Protein AF-A0A602Z8Q7-F1 (afdb_monomer_lite)

Foldseek 3Di:
DFDPPDLQCFEAPVRDGVCNVQPHPVGQKDFQDDDPFKTKIFRCDAPVPQNRGWIKIQGPVRSHMDTDDLQDRDVQKDWHWDAPDVRQFIWIFIDHPPGTRAIGTGGGDDPPDDDDDPRDPDPVVVCVVRVPD

Secondary structure (DSSP, 8-state):
-PPTTSGGG-B-TTS-BHHHHTTGGG--EEEEEE-SSEEEEEESS-TT--TT-EEEEEETTTTEEEEE--S---TTEEEEEEEETTTTEEEEEEEETTEEEEEEEEEE--TT----GGGS--HHHHHHHHH--

Sequence (133 aa):
GAPANTIWTFKDNGGKSLWQVCGGQNSSCTIIASTKYYVAVLNRKSATGCAFGDFYVAARDTASWRQYDTGTCSPDAYIRKGSISNGQYLSVDIGINGVLVKQFPIGYWSMQKEFSGKRRPSWSKVKEKNQQH

Radius of gyration: 15.07 Å; chains: 1; bounding box: 39×36×38 Å

Organism: NCBI:txid34042

pLDDT: mean 80.71, std 16.2, range [39.0, 95.31]

Structure (mmCIF, N/CA/C/O backbone):
data_AF-A0A602Z8Q7-F1
#
_entry.id   AF-A0A602Z8Q7-F1
#
loop_
_atom_site.group_PDB
_atom_site.id
_atom_site.type_symbol
_atom_site.label_atom_id
_atom_site.label_alt_id
_atom_site.label_comp_id
_atom_site.label_asym_id
_atom_site.label_entity_id
_atom_site.label_seq_id
_atom_site.pdbx_PDB_ins_code
_atom_site.Cartn_x
_atom_site.Cartn_y
_atom_site.Cartn_z
_atom_site.occupancy
_atom_site.B_iso_or_equiv
_atom_site.auth_seq_id
_atom_site.auth_comp_id
_atom_site.auth_asym_id
_atom_site.auth_atom_id
_atom_site.pdbx_PDB_model_num
ATOM 1 N N . GLY A 1 1 ? -1.143 13.151 18.714 1.00 64.19 1 GLY A N 1
ATOM 2 C CA . GLY A 1 1 ? -1.104 13.591 17.300 1.00 64.19 1 GLY A CA 1
ATOM 3 C C . GLY A 1 1 ? -0.273 12.624 16.475 1.00 64.19 1 GLY A C 1
ATOM 4 O O . GLY A 1 1 ? 0.387 11.782 17.071 1.00 64.19 1 GLY A O 1
ATOM 5 N N . ALA A 1 2 ? -0.321 12.712 15.141 1.00 75.75 2 ALA A N 1
ATOM 6 C CA . ALA A 1 2 ? 0.529 11.891 14.270 1.00 75.75 2 ALA A CA 1
ATOM 7 C C . ALA A 1 2 ? 2.023 12.202 14.509 1.00 75.75 2 ALA A C 1
ATOM 9 O O . ALA A 1 2 ? 2.342 13.371 14.748 1.00 75.75 2 ALA A O 1
ATOM 10 N N . PRO A 1 3 ? 2.936 11.217 14.425 1.00 78.94 3 PRO A N 1
ATOM 11 C CA . PRO A 1 3 ? 4.369 11.472 14.546 1.00 78.94 3 PRO A CA 1
ATOM 12 C C . PRO A 1 3 ? 4.845 12.462 13.474 1.00 78.94 3 PRO A C 1
ATOM 14 O O . PRO A 1 3 ? 4.668 12.215 12.278 1.00 78.94 3 PRO A O 1
ATOM 17 N N . ALA A 1 4 ? 5.431 13.585 13.893 1.00 79.31 4 ALA A N 1
ATOM 18 C CA . ALA A 1 4 ? 5.894 14.626 12.978 1.00 79.31 4 ALA A CA 1
ATOM 19 C C . ALA A 1 4 ? 6.947 14.086 11.994 1.00 79.31 4 ALA A C 1
ATOM 21 O O . ALA A 1 4 ? 7.718 13.190 12.329 1.00 79.31 4 ALA A O 1
ATOM 22 N N . ASN A 1 5 ? 6.981 14.643 10.779 1.00 78.56 5 ASN A N 1
ATOM 23 C CA . ASN A 1 5 ? 7.940 14.288 9.720 1.00 78.56 5 ASN A CA 1
ATOM 24 C C . ASN A 1 5 ? 7.923 12.809 9.287 1.00 78.56 5 ASN A C 1
ATOM 26 O O . ASN A 1 5 ? 8.906 12.294 8.755 1.00 78.56 5 ASN A O 1
ATOM 30 N N . THR A 1 6 ? 6.802 12.116 9.481 1.00 90.38 6 THR A N 1
ATOM 31 C CA . THR A 1 6 ? 6.609 10.740 9.010 1.00 90.38 6 THR A CA 1
ATOM 32 C C . THR A 1 6 ? 5.511 10.672 7.956 1.00 90.38 6 THR A C 1
ATOM 34 O O . THR A 1 6 ? 4.703 11.586 7.825 1.00 90.38 6 THR A O 1
ATOM 37 N N . ILE A 1 7 ? 5.422 9.547 7.239 1.00 92.88 7 ILE A N 1
ATOM 38 C CA . ILE A 1 7 ? 4.333 9.302 6.277 1.00 92.88 7 ILE A CA 1
ATOM 39 C C . ILE A 1 7 ? 2.933 9.400 6.902 1.00 92.88 7 ILE A C 1
ATOM 41 O O . ILE A 1 7 ? 1.951 9.593 6.195 1.00 92.88 7 ILE A O 1
ATOM 45 N N . TRP A 1 8 ? 2.826 9.291 8.228 1.00 94.06 8 TRP A N 1
ATOM 46 C CA . TRP A 1 8 ? 1.565 9.359 8.955 1.00 94.06 8 TRP A CA 1
ATOM 47 C C . TRP A 1 8 ? 0.925 10.750 8.905 1.00 94.06 8 TRP A C 1
ATOM 49 O O . TRP A 1 8 ? -0.287 10.869 9.084 1.00 94.06 8 TRP A O 1
ATOM 59 N N . THR A 1 9 ? 1.713 11.797 8.637 1.00 94.31 9 THR A N 1
ATOM 60 C CA . THR A 1 9 ? 1.208 13.165 8.459 1.00 94.31 9 THR A CA 1
ATOM 61 C C . THR A 1 9 ? 0.717 13.441 7.041 1.00 94.31 9 THR A C 1
ATOM 63 O O . THR A 1 9 ? 0.057 14.459 6.830 1.00 94.31 9 THR A O 1
ATOM 66 N N . PHE A 1 10 ? 1.013 12.558 6.080 1.00 95.19 10 PHE A N 1
ATOM 67 C CA . PHE A 1 10 ? 0.626 12.748 4.683 1.00 95.19 10 PHE A CA 1
ATOM 68 C C . PHE A 1 10 ? -0.891 12.753 4.572 1.00 95.19 10 PHE A C 1
ATOM 70 O O . PHE A 1 10 ? -1.558 12.032 5.319 1.00 95.19 10 PHE A O 1
ATOM 77 N N . LYS A 1 11 ? -1.429 13.527 3.628 1.00 95.31 11 LYS A N 1
ATOM 78 C CA . LYS A 1 11 ? -2.876 13.699 3.445 1.00 95.31 11 LYS A CA 1
ATOM 79 C C . LYS A 1 11 ? -3.359 13.170 2.099 1.00 95.31 11 LYS A C 1
ATOM 81 O O . LYS A 1 11 ? -2.607 13.172 1.125 1.00 95.31 11 LYS A O 1
ATOM 86 N N . ASP A 1 12 ? -4.601 12.709 2.047 1.00 93.19 12 ASP A N 1
ATOM 87 C CA . ASP A 1 12 ? -5.299 12.507 0.780 1.00 93.19 12 ASP A CA 1
ATOM 88 C C . ASP A 1 12 ? -5.873 13.834 0.260 1.00 93.19 12 ASP A C 1
ATOM 90 O O . ASP A 1 12 ? -5.750 14.889 0.892 1.00 93.19 12 ASP A O 1
ATOM 94 N N . ASN A 1 13 ? -6.536 13.780 -0.895 1.00 88.56 13 ASN A N 1
ATOM 95 C CA . ASN A 1 13 ? -7.213 14.942 -1.474 1.00 88.56 13 ASN A CA 1
ATOM 96 C C . ASN A 1 13 ? -8.347 15.480 -0.576 1.00 88.56 13 ASN A C 1
ATOM 98 O O . ASN A 1 13 ? -8.710 16.645 -0.697 1.00 88.56 13 ASN A O 1
ATOM 102 N N . GLY A 1 14 ? -8.901 14.650 0.316 1.00 89.06 14 GLY A N 1
ATOM 103 C CA . GLY A 1 14 ? -9.919 15.034 1.296 1.00 89.06 14 GLY A CA 1
ATOM 104 C C . GLY A 1 14 ? -9.350 15.631 2.588 1.00 89.06 14 GLY A C 1
ATOM 105 O O . GLY A 1 14 ? -10.111 15.955 3.499 1.00 89.06 14 GLY A O 1
ATOM 106 N N . GLY A 1 15 ? -8.025 15.768 2.700 1.00 92.25 15 GLY A N 1
ATOM 107 C CA . GLY A 1 15 ? -7.346 16.330 3.865 1.00 92.25 15 GLY A CA 1
ATOM 108 C C . GLY A 1 15 ? -7.189 15.372 5.051 1.00 92.25 15 GLY A C 1
ATOM 109 O O . GLY A 1 15 ? -6.629 15.784 6.075 1.00 92.25 15 GLY A O 1
ATOM 110 N N . LYS A 1 16 ? -7.625 14.111 4.933 1.00 92.94 16 LYS A N 1
ATOM 111 C CA . LYS A 1 16 ? -7.459 13.084 5.968 1.00 92.94 16 LYS A CA 1
ATOM 112 C C . LYS A 1 16 ? -6.022 12.590 5.975 1.00 92.94 16 LYS A C 1
ATOM 114 O O . LYS A 1 16 ? -5.455 12.262 4.932 1.00 92.94 16 LYS A O 1
ATOM 119 N N . SER A 1 17 ? -5.412 12.522 7.153 1.00 94.19 17 SER A N 1
ATOM 120 C CA . SER A 1 17 ? -4.057 12.000 7.275 1.00 94.19 17 SER A CA 1
ATOM 121 C C . SER A 1 17 ? -4.029 10.475 7.293 1.00 94.19 17 SER A C 1
ATOM 123 O O . SER A 1 17 ? -4.987 9.827 7.724 1.00 94.19 17 SER A O 1
ATOM 125 N N . LEU A 1 18 ? -2.899 9.896 6.882 1.00 92.69 18 LEU A N 1
ATOM 126 C CA . LEU A 1 18 ? -2.717 8.448 6.937 1.00 92.69 18 LEU 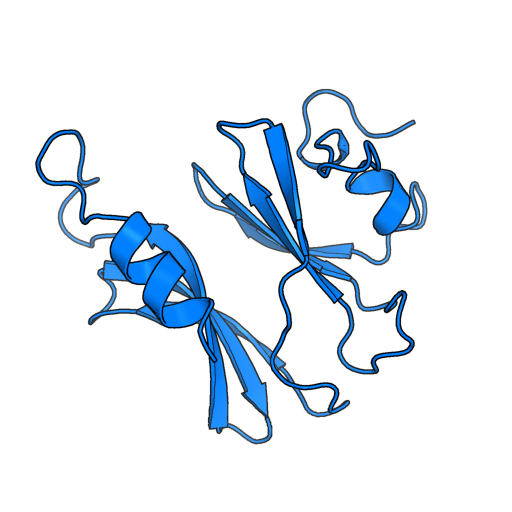A CA 1
ATOM 127 C C . LEU A 1 18 ? -2.861 7.939 8.386 1.00 92.69 18 LEU A C 1
ATOM 129 O O . LEU A 1 18 ? -3.468 6.906 8.631 1.00 92.69 18 LEU A O 1
ATOM 133 N N . TRP A 1 19 ? -2.398 8.717 9.371 1.00 92.62 19 TRP A N 1
ATOM 134 C CA . TRP A 1 19 ? -2.612 8.439 10.796 1.00 92.62 19 TRP A CA 1
ATOM 135 C C . TRP A 1 19 ? -4.091 8.301 11.175 1.00 92.62 19 TRP A C 1
ATOM 137 O O . TRP A 1 19 ? -4.446 7.402 11.936 1.00 92.62 19 TRP A O 1
ATOM 147 N N . GLN A 1 20 ? -4.952 9.187 10.661 1.00 91.00 20 GLN A N 1
ATOM 148 C CA . GLN A 1 20 ? -6.383 9.178 10.971 1.00 91.00 20 GLN A CA 1
ATOM 149 C C . GLN A 1 20 ? -7.063 7.924 10.421 1.00 91.00 20 GLN A C 1
ATOM 151 O O . GLN A 1 20 ? -7.796 7.268 11.156 1.00 91.00 20 GLN A O 1
ATOM 156 N N . VAL A 1 21 ? -6.785 7.552 9.167 1.00 90.81 21 VAL A N 1
ATOM 157 C CA . VAL A 1 21 ? -7.382 6.346 8.559 1.00 90.81 21 VAL A CA 1
ATOM 158 C C . VAL A 1 21 ? -6.819 5.054 9.148 1.00 90.81 21 VAL A C 1
ATOM 160 O O . VAL A 1 21 ? -7.501 4.037 9.169 1.00 90.81 21 VAL A O 1
ATOM 163 N N . CYS A 1 22 ? -5.604 5.102 9.693 1.00 90.81 22 CYS A N 1
ATOM 164 C CA . CYS A 1 22 ? -4.970 3.967 10.347 1.00 90.81 22 CYS A CA 1
ATOM 165 C C . CYS A 1 22 ? -5.418 3.737 11.797 1.00 90.81 22 CYS A C 1
ATOM 167 O O . CYS A 1 22 ? -4.983 2.760 12.392 1.00 90.81 22 CYS A O 1
ATOM 169 N N . GLY A 1 23 ? -6.274 4.587 12.377 1.00 86.88 23 GLY A N 1
ATOM 170 C CA . GLY A 1 23 ? -6.746 4.433 13.764 1.00 86.88 23 GLY A CA 1
ATOM 171 C C . GLY A 1 23 ? -5.856 5.101 14.821 1.00 86.88 23 GLY A C 1
ATOM 172 O O . GLY A 1 23 ? -5.997 4.852 16.019 1.00 86.88 23 GLY A O 1
ATOM 173 N N . GLY A 1 24 ? -4.949 5.980 14.400 1.00 86.75 24 GLY A N 1
ATOM 174 C CA . GLY A 1 24 ? -4.136 6.793 15.288 1.00 86.75 24 GLY A CA 1
ATOM 175 C C . GLY A 1 24 ? -3.164 5.988 16.155 1.00 86.75 24 GLY A C 1
ATOM 176 O O . GLY A 1 24 ? -2.399 5.176 15.646 1.00 86.75 24 GLY A O 1
ATOM 177 N N . GLN A 1 25 ? -3.169 6.233 17.473 1.00 79.81 25 GLN A N 1
ATOM 178 C CA . GLN A 1 25 ? -2.247 5.571 18.415 1.00 79.81 25 GLN A CA 1
ATOM 179 C C . GLN A 1 25 ? -2.444 4.050 18.470 1.00 79.81 25 GLN A C 1
ATOM 181 O O . GLN A 1 25 ? -1.477 3.326 18.678 1.00 79.81 25 GLN A O 1
ATOM 186 N N . ASN A 1 26 ? -3.660 3.569 18.207 1.00 81.12 26 ASN A N 1
ATOM 187 C CA . ASN A 1 26 ? -3.984 2.145 18.121 1.00 81.12 26 ASN A CA 1
ATOM 188 C C . ASN A 1 26 ? -3.951 1.675 16.661 1.00 81.12 26 ASN A C 1
ATOM 190 O O . ASN A 1 26 ? -4.906 1.060 16.179 1.00 81.12 26 ASN A O 1
ATOM 194 N N . SER A 1 27 ? -2.878 2.041 15.951 1.00 80.31 27 SER A N 1
ATOM 195 C CA . SER A 1 27 ? -2.774 1.857 14.505 1.00 80.31 27 SER A CA 1
ATOM 196 C C . SER A 1 27 ? -3.001 0.399 14.100 1.00 80.31 27 SER A C 1
ATOM 198 O O . SER A 1 27 ? -2.292 -0.495 14.557 1.00 80.31 27 SER A O 1
ATOM 200 N N . SER A 1 28 ? -3.946 0.158 13.192 1.00 85.31 28 SER A N 1
ATOM 201 C CA . SER A 1 28 ? -4.139 -1.138 12.522 1.00 85.31 28 SER A CA 1
ATOM 202 C C . SER A 1 28 ? -3.373 -1.249 11.202 1.00 85.31 28 SER A C 1
ATOM 204 O O . SER A 1 28 ? -3.419 -2.284 10.530 1.00 85.31 28 SER A O 1
ATOM 206 N N . CYS A 1 29 ? -2.660 -0.187 10.827 1.00 91.94 29 CYS A N 1
ATOM 207 C CA . CYS A 1 29 ? -1.834 -0.142 9.635 1.00 91.94 29 CYS A CA 1
ATOM 208 C C . CYS A 1 29 ? -0.459 -0.766 9.854 1.00 91.94 29 CYS A C 1
ATOM 210 O O . CYS A 1 29 ? 0.237 -0.458 10.820 1.00 91.94 29 CYS A O 1
ATOM 212 N N . THR A 1 30 ? -0.031 -1.564 8.880 1.00 92.75 30 THR A N 1
ATOM 213 C CA . THR A 1 30 ? 1.304 -2.159 8.797 1.00 92.75 30 THR A CA 1
ATOM 214 C C . THR A 1 30 ? 2.003 -1.686 7.527 1.00 92.75 30 THR A C 1
ATOM 216 O O . THR A 1 30 ? 1.420 -1.718 6.443 1.00 92.75 30 THR A O 1
ATOM 219 N N . ILE A 1 31 ? 3.266 -1.264 7.638 1.00 93.44 31 ILE A N 1
ATOM 220 C CA . ILE A 1 31 ? 4.094 -0.947 6.468 1.00 93.44 31 ILE A CA 1
ATOM 221 C C . ILE A 1 31 ? 4.505 -2.257 5.798 1.00 93.44 31 ILE A C 1
ATOM 223 O O . ILE A 1 31 ? 5.245 -3.054 6.370 1.00 93.44 31 ILE A O 1
ATOM 227 N N . ILE A 1 32 ? 4.055 -2.455 4.564 1.00 92.94 32 ILE A N 1
ATOM 228 C CA . ILE A 1 32 ? 4.371 -3.642 3.768 1.00 92.94 32 ILE A CA 1
ATOM 229 C C . ILE A 1 32 ? 5.694 -3.453 3.039 1.00 92.94 32 ILE A C 1
ATOM 231 O O . ILE A 1 32 ? 6.508 -4.369 2.964 1.00 92.94 32 ILE A O 1
ATOM 235 N N . ALA A 1 33 ? 5.939 -2.255 2.514 1.00 90.56 33 ALA A N 1
ATOM 236 C CA . ALA A 1 33 ? 7.162 -1.935 1.798 1.00 90.56 33 ALA A CA 1
ATOM 237 C C . ALA A 1 33 ? 7.454 -0.439 1.844 1.00 90.56 33 ALA A C 1
ATOM 239 O O . ALA A 1 33 ? 6.544 0.381 1.884 1.00 90.56 33 ALA A O 1
ATOM 240 N N . SER A 1 3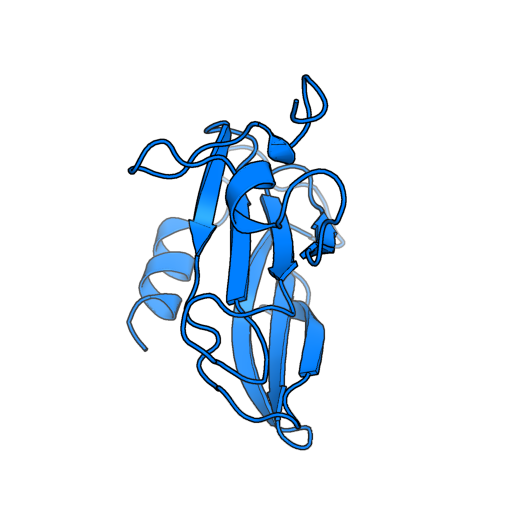4 ? 8.734 -0.080 1.810 1.00 90.44 34 SER A N 1
ATOM 241 C CA . SER A 1 34 ? 9.185 1.308 1.819 1.00 90.44 34 SER A CA 1
ATOM 242 C C . SER A 1 34 ? 10.329 1.459 0.831 1.00 90.44 34 SER A C 1
ATOM 244 O O . SER A 1 34 ? 11.298 0.703 0.873 1.00 90.44 34 SER A O 1
ATOM 246 N N . THR A 1 35 ? 10.205 2.437 -0.055 1.00 86.94 35 THR A N 1
ATOM 247 C CA . THR A 1 35 ? 11.232 2.857 -1.003 1.00 86.94 35 THR A CA 1
ATOM 248 C C . THR A 1 35 ? 11.544 4.337 -0.787 1.00 86.94 35 THR A C 1
ATOM 250 O O . THR A 1 35 ? 10.913 5.026 0.024 1.00 86.94 35 THR A O 1
ATOM 253 N N . LYS A 1 36 ? 12.520 4.849 -1.543 1.00 83.62 36 LYS A N 1
ATOM 254 C CA . LYS A 1 36 ? 12.885 6.272 -1.550 1.00 83.62 36 LYS A CA 1
ATOM 255 C C . LYS A 1 36 ? 11.715 7.196 -1.900 1.00 83.62 36 LYS A C 1
ATOM 257 O O . LYS A 1 36 ? 11.698 8.332 -1.443 1.00 83.62 36 LYS A O 1
ATOM 262 N N . TYR A 1 37 ? 10.750 6.720 -2.690 1.00 84.38 37 TYR A N 1
ATOM 263 C CA . TYR A 1 37 ? 9.653 7.543 -3.209 1.00 84.38 37 TYR A CA 1
ATOM 264 C C . TYR A 1 37 ? 8.286 7.157 -2.653 1.00 84.38 37 TYR A C 1
ATOM 266 O O . TYR A 1 37 ? 7.449 8.035 -2.469 1.00 84.38 37 TYR A O 1
ATOM 274 N N . TYR A 1 38 ? 8.061 5.876 -2.356 1.00 89.69 38 TYR A N 1
ATOM 275 C CA . TYR A 1 38 ? 6.748 5.386 -1.953 1.00 89.69 38 TYR A CA 1
ATOM 276 C C . TYR A 1 38 ? 6.822 4.502 -0.714 1.00 89.69 38 TYR A C 1
ATOM 278 O O . TYR A 1 38 ? 7.804 3.795 -0.494 1.00 89.69 38 TYR A O 1
ATOM 286 N N . VAL A 1 39 ? 5.762 4.517 0.086 1.00 92.75 39 VAL A N 1
ATOM 287 C CA . VAL A 1 39 ? 5.564 3.583 1.195 1.00 92.75 39 VAL A CA 1
ATOM 288 C C . VAL A 1 39 ? 4.200 2.934 1.041 1.00 92.75 39 VAL A C 1
ATOM 290 O O . VAL A 1 39 ? 3.186 3.618 0.954 1.00 92.75 39 VAL A O 1
ATOM 293 N N . ALA A 1 40 ? 4.194 1.612 0.979 1.00 94.25 40 ALA A N 1
ATOM 294 C CA . ALA A 1 40 ? 3.004 0.791 0.880 1.00 94.25 40 ALA A CA 1
ATOM 295 C C . ALA A 1 40 ? 2.558 0.363 2.277 1.00 94.25 40 ALA A C 1
ATOM 297 O O . ALA A 1 40 ? 3.361 -0.155 3.061 1.00 94.25 40 ALA A O 1
ATOM 298 N N . VAL A 1 41 ? 1.283 0.568 2.578 1.00 94.94 41 VAL A N 1
ATOM 299 C CA . VAL A 1 41 ? 0.695 0.361 3.899 1.00 94.94 41 VAL A CA 1
ATOM 300 C C . VAL A 1 41 ? -0.594 -0.435 3.743 1.00 94.94 41 VAL A C 1
ATOM 302 O O . VAL A 1 41 ? -1.441 -0.083 2.931 1.00 94.94 41 VAL A O 1
ATOM 305 N N . LEU A 1 42 ? -0.744 -1.503 4.521 1.00 93.50 42 LEU A N 1
ATOM 306 C CA . LEU A 1 42 ? -1.986 -2.268 4.605 1.00 93.50 42 LEU A CA 1
ATOM 307 C C . LEU A 1 42 ? -2.668 -1.957 5.930 1.00 93.50 42 LEU A C 1
ATOM 309 O O . LEU A 1 42 ? -2.043 -2.087 6.983 1.00 93.50 42 LEU A O 1
ATOM 313 N N . ASN A 1 43 ? -3.946 -1.610 5.884 1.00 92.31 43 ASN A N 1
ATOM 314 C CA . ASN A 1 43 ? -4.800 -1.535 7.055 1.00 92.31 43 ASN A CA 1
ATOM 315 C C . ASN A 1 43 ? -5.716 -2.751 7.104 1.00 92.31 43 ASN A C 1
ATOM 317 O O . ASN A 1 43 ? -6.659 -2.842 6.327 1.00 92.31 43 ASN A O 1
ATOM 321 N N . ARG A 1 44 ? -5.477 -3.665 8.048 1.00 83.88 44 ARG A N 1
ATOM 322 C CA . ARG A 1 44 ? -6.331 -4.855 8.208 1.00 83.88 44 ARG A CA 1
ATOM 323 C C . ARG A 1 44 ? -7.732 -4.537 8.737 1.00 83.88 44 ARG A C 1
ATOM 325 O O . ARG A 1 44 ? -8.597 -5.401 8.708 1.00 83.88 44 ARG A O 1
ATOM 332 N N . LYS A 1 45 ? -7.970 -3.315 9.222 1.00 83.19 45 LYS A N 1
ATOM 333 C CA . LYS A 1 45 ? -9.317 -2.814 9.504 1.00 83.19 45 LYS A CA 1
ATOM 334 C C . LYS A 1 45 ? -9.791 -2.038 8.285 1.00 83.19 45 LYS A C 1
ATOM 336 O O . LYS A 1 45 ? -9.306 -0.938 8.043 1.00 83.19 45 LYS A O 1
ATOM 341 N N . SER A 1 46 ? -10.705 -2.620 7.518 1.00 77.88 46 SER A N 1
ATOM 342 C CA . SER A 1 46 ? -11.247 -1.945 6.343 1.00 77.88 46 SER A CA 1
ATOM 343 C C . SER A 1 46 ? -12.346 -0.957 6.722 1.00 77.88 46 SER A C 1
ATOM 345 O O . SER A 1 46 ? -13.262 -1.289 7.478 1.00 77.88 46 SER A O 1
ATOM 347 N N . ALA A 1 47 ? -12.290 0.241 6.146 1.00 71.56 47 ALA A N 1
ATOM 348 C CA . ALA A 1 47 ? -13.361 1.228 6.226 1.00 71.56 47 ALA A CA 1
ATOM 349 C C . ALA A 1 47 ? -14.622 0.801 5.449 1.00 71.56 47 ALA A C 1
ATOM 351 O O . ALA A 1 47 ? -15.706 1.305 5.730 1.00 71.56 47 ALA A O 1
ATOM 352 N N . THR A 1 48 ? -14.494 -0.126 4.494 1.00 75.38 48 THR A N 1
ATOM 353 C CA . THR A 1 48 ? -15.592 -0.631 3.651 1.00 75.38 48 THR A CA 1
ATOM 354 C C . THR A 1 48 ? -16.101 -2.008 4.086 1.00 75.38 48 THR A C 1
ATOM 356 O O . THR A 1 48 ? -16.947 -2.589 3.413 1.00 75.38 48 THR A O 1
ATOM 359 N N . GLY A 1 49 ? -15.609 -2.539 5.213 1.00 80.06 49 GLY A N 1
ATOM 360 C CA . GLY A 1 49 ? -15.964 -3.876 5.700 1.00 80.06 49 GLY A CA 1
ATOM 361 C C . GLY A 1 49 ? -15.235 -5.008 4.975 1.00 80.06 49 GLY A C 1
ATOM 362 O O . GLY A 1 49 ? -15.609 -6.170 5.114 1.00 80.06 49 GLY A O 1
ATOM 363 N N . CYS A 1 50 ? -14.192 -4.687 4.209 1.00 85.00 50 CYS A N 1
ATOM 364 C CA . CYS A 1 50 ? -13.462 -5.683 3.461 1.00 85.00 50 CYS A CA 1
ATOM 365 C C . CYS A 1 50 ? -12.539 -6.555 4.329 1.00 85.00 50 CYS A C 1
ATOM 367 O O . CYS A 1 50 ? -11.696 -6.030 5.059 1.00 85.00 50 CYS A O 1
ATOM 369 N N . ALA A 1 51 ? -12.653 -7.885 4.218 1.00 87.62 51 ALA A N 1
ATOM 370 C CA . ALA A 1 51 ? -11.935 -8.830 5.081 1.00 87.62 51 ALA A CA 1
ATOM 371 C C . ALA A 1 51 ? -10.408 -8.776 4.906 1.00 87.62 51 ALA A C 1
ATOM 373 O O . ALA A 1 51 ? -9.667 -8.921 5.876 1.00 87.62 51 ALA A O 1
ATOM 374 N N . PHE A 1 52 ? -9.934 -8.523 3.684 1.00 90.38 52 PHE A N 1
ATOM 375 C CA . PHE A 1 52 ? -8.505 -8.368 3.412 1.00 90.38 52 PHE A CA 1
ATOM 376 C C . PHE A 1 52 ? -7.916 -7.062 3.981 1.00 90.38 52 PHE A C 1
ATOM 378 O O . PHE A 1 52 ? -6.732 -7.002 4.328 1.00 90.38 52 PHE A O 1
ATOM 385 N N . GLY A 1 53 ? -8.745 -6.024 4.113 1.00 91.44 53 GLY A N 1
ATOM 386 C CA . GLY A 1 53 ? -8.324 -4.693 4.531 1.00 91.44 53 GLY A CA 1
ATOM 387 C C . GLY A 1 53 ? -8.197 -3.689 3.385 1.00 91.44 53 GLY A C 1
ATOM 388 O O . GLY A 1 53 ? -8.433 -3.999 2.219 1.00 91.44 53 GLY A O 1
ATOM 389 N N . ASP A 1 54 ? -7.791 -2.470 3.735 1.00 92.19 54 ASP A N 1
ATOM 390 C CA . ASP A 1 54 ? -7.560 -1.383 2.785 1.00 92.19 54 ASP A CA 1
ATOM 391 C C . ASP A 1 54 ? -6.067 -1.232 2.484 1.00 92.19 54 ASP A C 1
ATOM 393 O O . ASP A 1 54 ? -5.227 -1.228 3.391 1.00 92.19 54 ASP A O 1
ATOM 397 N N . PHE A 1 55 ? -5.728 -1.051 1.208 1.00 93.25 55 PHE A N 1
ATOM 398 C CA . PHE A 1 55 ? -4.354 -0.836 0.772 1.00 93.25 55 PHE A CA 1
ATOM 399 C C . PHE A 1 55 ? -4.098 0.630 0.419 1.00 93.25 55 PHE A C 1
ATOM 401 O O . PHE A 1 55 ? -4.809 1.231 -0.386 1.00 93.25 55 PHE A O 1
ATOM 408 N N . TYR A 1 56 ? -3.044 1.200 0.998 1.00 93.56 56 TYR A N 1
ATOM 409 C CA . TYR A 1 56 ? -2.652 2.591 0.817 1.00 93.56 56 TYR A CA 1
ATOM 410 C C . TYR A 1 56 ? -1.221 2.696 0.292 1.00 93.56 56 TYR A C 1
ATOM 412 O O . TYR A 1 56 ? -0.323 1.965 0.717 1.00 93.56 56 TYR A O 1
ATOM 420 N N . VAL A 1 57 ? -0.975 3.672 -0.582 1.00 92.50 57 VAL A N 1
ATOM 421 C CA . VAL A 1 57 ? 0.380 4.054 -0.997 1.00 92.50 57 VAL A CA 1
ATOM 422 C C . VAL A 1 57 ? 0.603 5.529 -0.698 1.00 92.50 57 VAL A C 1
ATOM 424 O O . VAL A 1 57 ? -0.082 6.403 -1.232 1.00 92.50 57 VAL A O 1
ATOM 427 N N . ALA A 1 58 ? 1.588 5.795 0.153 1.00 93.25 58 ALA A N 1
ATOM 428 C CA . ALA A 1 58 ? 2.081 7.118 0.498 1.00 93.25 58 ALA A CA 1
ATOM 429 C C . ALA A 1 58 ? 3.220 7.520 -0.449 1.00 93.25 58 ALA A C 1
ATOM 431 O O . ALA A 1 58 ? 4.185 6.777 -0.612 1.00 93.25 58 ALA A O 1
ATOM 432 N N . ALA A 1 59 ? 3.117 8.696 -1.059 1.00 90.56 59 ALA A N 1
ATOM 433 C CA . ALA A 1 59 ? 4.097 9.301 -1.951 1.00 90.56 59 ALA A CA 1
ATOM 434 C C . ALA A 1 59 ? 4.882 10.384 -1.197 1.00 90.56 59 ALA A C 1
ATOM 436 O O . ALA A 1 59 ? 4.302 11.331 -0.666 1.00 90.56 59 ALA A O 1
ATOM 437 N N . ARG A 1 60 ? 6.204 10.212 -1.099 1.00 87.25 60 ARG A N 1
ATOM 438 C CA . ARG A 1 60 ? 7.093 11.083 -0.309 1.00 87.25 60 ARG A CA 1
ATOM 439 C C . ARG A 1 60 ? 7.368 12.426 -0.982 1.00 87.25 60 ARG A C 1
ATOM 441 O O . ARG A 1 60 ? 7.599 13.399 -0.280 1.00 87.25 60 ARG A O 1
ATOM 448 N N . ASP A 1 61 ? 7.351 12.472 -2.309 1.00 86.12 61 ASP A N 1
ATOM 449 C CA . ASP A 1 61 ? 7.579 13.677 -3.114 1.00 86.12 61 ASP A CA 1
ATOM 450 C C . ASP A 1 61 ? 6.434 14.686 -2.994 1.00 86.12 61 ASP A C 1
ATOM 452 O O . ASP A 1 61 ? 6.676 15.885 -2.903 1.00 86.12 61 ASP A O 1
ATOM 456 N N . THR A 1 62 ? 5.196 14.199 -2.946 1.00 87.56 62 THR A N 1
ATOM 457 C CA . THR A 1 62 ? 3.996 15.035 -2.810 1.00 87.56 62 THR A CA 1
ATOM 458 C C . THR A 1 62 ? 3.448 15.088 -1.385 1.00 87.56 62 THR A C 1
ATOM 460 O O . THR A 1 62 ? 2.432 15.739 -1.158 1.00 87.56 62 THR A O 1
ATOM 463 N N . ALA A 1 63 ? 4.078 14.389 -0.432 1.00 91.94 63 ALA A N 1
ATOM 464 C CA . ALA A 1 63 ? 3.603 14.235 0.948 1.00 91.94 63 ALA A CA 1
ATOM 465 C C . ALA A 1 63 ? 2.107 13.857 1.037 1.00 91.94 63 ALA A C 1
ATOM 467 O O . ALA A 1 63 ? 1.365 14.329 1.903 1.00 91.94 63 ALA A O 1
ATOM 468 N N . SER A 1 64 ? 1.659 12.992 0.123 1.00 93.62 64 SER A N 1
ATOM 469 C CA . SER A 1 64 ? 0.256 12.593 -0.015 1.00 93.62 64 SER A CA 1
ATOM 470 C C . SER A 1 64 ? 0.102 11.080 -0.003 1.00 93.62 64 SER A C 1
ATOM 472 O O . SER A 1 64 ? 1.029 10.370 -0.384 1.00 93.62 64 SER A O 1
ATOM 474 N N . TRP A 1 65 ? -1.074 10.563 0.334 1.00 94.25 65 TRP A N 1
ATOM 475 C CA . TRP A 1 65 ? -1.381 9.138 0.181 1.00 94.25 65 TRP A CA 1
ATOM 476 C C . TRP A 1 65 ? -2.641 8.921 -0.650 1.00 94.25 65 TRP A C 1
ATOM 478 O O . TRP A 1 65 ? -3.448 9.829 -0.843 1.00 94.25 65 TRP A O 1
ATOM 488 N N . ARG A 1 66 ? -2.783 7.705 -1.181 1.00 92.25 66 ARG A N 1
ATOM 489 C CA . ARG A 1 66 ? -3.990 7.251 -1.878 1.00 92.25 66 ARG A CA 1
ATOM 490 C C . ARG A 1 66 ? -4.331 5.827 -1.481 1.00 92.25 66 ARG A C 1
ATOM 492 O O . ARG A 1 66 ? -3.423 5.017 -1.293 1.00 92.25 66 ARG A O 1
ATOM 499 N N . GLN A 1 67 ? -5.623 5.540 -1.388 1.00 91.19 67 GLN A N 1
ATOM 500 C CA . GLN A 1 67 ? -6.137 4.177 -1.327 1.00 91.19 67 GLN A CA 1
ATOM 501 C C . GLN A 1 67 ? -6.143 3.573 -2.730 1.00 91.19 67 GLN A C 1
ATOM 503 O O . GLN A 1 67 ? -6.435 4.265 -3.706 1.00 91.19 67 GLN A O 1
ATOM 508 N N . TYR 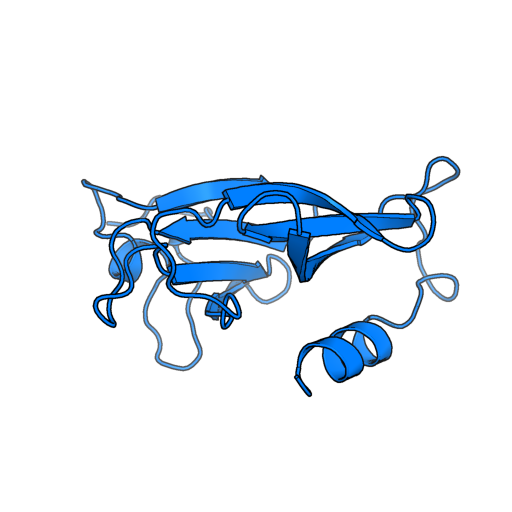A 1 68 ? -5.800 2.297 -2.820 1.00 89.50 68 TYR A N 1
ATOM 509 C CA . TYR A 1 68 ? -5.860 1.515 -4.044 1.00 89.50 68 TYR A CA 1
ATOM 510 C C . TYR A 1 68 ? -6.813 0.348 -3.829 1.00 89.50 68 TYR A C 1
ATOM 512 O O . TYR A 1 68 ? -6.795 -0.290 -2.776 1.00 89.50 68 TYR A O 1
ATOM 520 N N . ASP A 1 69 ? -7.625 0.073 -4.843 1.00 88.12 69 ASP A N 1
ATOM 521 C CA . ASP A 1 69 ? -8.421 -1.144 -4.888 1.00 88.12 69 ASP A CA 1
ATOM 522 C C . ASP A 1 69 ? -7.489 -2.355 -4.983 1.00 88.12 69 ASP A C 1
ATOM 524 O O . ASP A 1 69 ? -6.678 -2.444 -5.902 1.00 88.12 69 ASP A O 1
ATOM 528 N N . THR A 1 70 ? -7.614 -3.275 -4.031 1.00 88.94 70 THR A N 1
ATOM 529 C CA . THR A 1 70 ? -6.817 -4.499 -3.913 1.00 88.94 70 THR A CA 1
ATOM 530 C C . THR A 1 70 ? -7.202 -5.557 -4.947 1.00 88.94 70 THR A C 1
ATOM 532 O O . THR A 1 70 ? -6.461 -6.525 -5.119 1.00 88.94 70 THR A O 1
ATOM 535 N N . GLY A 1 71 ? -8.334 -5.388 -5.642 1.00 89.00 71 GLY A N 1
ATOM 536 C CA . GLY A 1 71 ? -8.885 -6.339 -6.611 1.00 89.00 71 GLY A CA 1
ATOM 537 C C . GLY A 1 71 ? -9.510 -7.580 -5.968 1.00 89.00 71 GLY A C 1
ATOM 538 O O . GLY A 1 71 ? -9.965 -8.480 -6.665 1.00 89.00 71 GLY A O 1
ATOM 539 N N . THR A 1 72 ? -9.512 -7.663 -4.637 1.00 89.44 72 THR A N 1
ATOM 540 C CA . THR A 1 72 ? -10.094 -8.774 -3.888 1.00 89.44 72 THR A CA 1
ATOM 541 C C . THR A 1 72 ? -10.464 -8.355 -2.480 1.00 89.44 72 THR A C 1
ATOM 543 O O . THR A 1 72 ? -9.791 -7.527 -1.861 1.00 89.44 72 THR A O 1
ATOM 546 N N . CYS A 1 73 ? -11.509 -9.001 -1.975 1.00 90.44 73 CYS A N 1
ATOM 547 C CA . CYS A 1 73 ? -11.935 -8.904 -0.596 1.00 90.44 73 CYS A CA 1
ATOM 548 C C . CYS A 1 73 ? -11.900 -10.239 0.161 1.00 90.44 73 CYS A C 1
ATOM 550 O O . CYS A 1 73 ? -12.428 -10.350 1.266 1.00 90.44 73 CYS A O 1
ATOM 552 N N . SER A 1 74 ? -11.283 -11.260 -0.437 1.00 90.88 74 SER A N 1
ATOM 553 C CA . SER A 1 74 ? -11.190 -12.588 0.164 1.00 90.88 74 SER A CA 1
ATOM 554 C C . SER A 1 74 ? -10.389 -12.553 1.475 1.00 90.88 74 SER A C 1
ATOM 556 O O . SER A 1 74 ? -9.323 -11.933 1.507 1.00 90.88 74 SER A O 1
ATOM 558 N N . PRO A 1 75 ? -10.837 -13.250 2.536 1.00 88.38 75 PRO A N 1
ATOM 559 C CA . PRO A 1 75 ? -10.030 -13.439 3.742 1.00 88.38 75 PRO A CA 1
ATOM 560 C C . PRO A 1 75 ? -8.755 -14.259 3.478 1.00 88.38 75 PRO A C 1
ATOM 562 O O . PRO A 1 75 ? -7.786 -14.120 4.220 1.00 88.38 75 PRO A O 1
ATOM 565 N N . ASP A 1 76 ? -8.726 -15.053 2.402 1.00 90.81 76 ASP A N 1
ATOM 566 C CA . ASP A 1 76 ? -7.578 -15.880 1.998 1.00 90.81 76 ASP A CA 1
ATOM 567 C C . ASP A 1 76 ? -6.575 -15.122 1.114 1.00 90.81 76 ASP A C 1
ATOM 569 O O . ASP A 1 76 ? -5.601 -15.691 0.607 1.00 90.81 76 ASP A O 1
ATOM 573 N N . ALA A 1 77 ? -6.821 -13.833 0.869 1.00 93.19 77 ALA A N 1
ATOM 574 C CA . ALA A 1 77 ? -5.908 -13.012 0.102 1.00 93.19 77 ALA A CA 1
ATOM 575 C C . ALA A 1 77 ? -4.615 -12.741 0.890 1.00 93.19 77 ALA A C 1
ATOM 577 O O . ALA A 1 77 ? -4.613 -12.527 2.103 1.00 93.19 77 ALA A O 1
ATOM 578 N N . TYR A 1 78 ? -3.493 -12.693 0.178 1.00 92.56 78 TYR A N 1
ATOM 579 C CA . TYR A 1 78 ? -2.188 -12.349 0.727 1.00 92.56 78 TYR A CA 1
ATOM 580 C C . TYR A 1 78 ? -1.640 -11.077 0.089 1.00 92.56 78 TYR A C 1
ATOM 582 O O . TYR A 1 78 ? -1.964 -10.730 -1.047 1.00 92.56 78 TYR A O 1
ATOM 590 N N . ILE A 1 79 ? -0.742 -10.414 0.819 1.00 93.06 79 ILE A N 1
ATOM 591 C CA . ILE A 1 79 ? 0.060 -9.296 0.326 1.00 93.06 79 ILE A CA 1
ATOM 592 C C . ILE A 1 79 ? 1.538 -9.608 0.528 1.00 93.06 79 ILE A C 1
ATOM 594 O O . ILE A 1 79 ? 1.937 -10.095 1.588 1.00 93.06 79 ILE A O 1
ATOM 598 N N . ARG A 1 80 ? 2.376 -9.318 -0.464 1.00 92.12 80 ARG A N 1
ATOM 599 C CA . ARG A 1 80 ? 3.830 -9.461 -0.323 1.00 92.12 80 ARG A CA 1
ATOM 600 C C . ARG A 1 80 ? 4.588 -8.448 -1.161 1.00 92.12 80 ARG A C 1
ATOM 602 O O . ARG A 1 80 ? 4.047 -7.851 -2.085 1.00 92.12 80 ARG A O 1
ATOM 609 N N . LYS A 1 81 ? 5.874 -8.287 -0.857 1.00 91.25 81 LYS A N 1
ATOM 610 C CA . LYS A 1 81 ? 6.805 -7.614 -1.766 1.00 91.25 81 LYS A CA 1
ATOM 611 C C . LYS A 1 81 ? 7.060 -8.515 -2.970 1.00 91.25 81 LYS A C 1
ATOM 613 O O . LYS A 1 81 ? 7.251 -9.718 -2.801 1.00 91.25 81 LYS A O 1
ATOM 618 N N . GLY A 1 82 ? 7.093 -7.919 -4.149 1.00 89.25 82 GLY A N 1
ATOM 619 C CA . GLY A 1 82 ? 7.356 -8.595 -5.408 1.00 89.25 82 GLY A CA 1
ATOM 620 C C . GLY A 1 82 ? 8.237 -7.762 -6.323 1.00 89.25 82 GLY A C 1
ATOM 621 O O . GLY A 1 82 ? 8.836 -6.758 -5.915 1.00 89.25 82 GLY A O 1
ATOM 622 N N . SER A 1 83 ? 8.307 -8.189 -7.580 1.00 86.38 83 SER A N 1
ATOM 623 C CA . SER A 1 83 ? 8.947 -7.401 -8.623 1.00 86.38 83 SER A CA 1
ATOM 624 C C . SER A 1 83 ? 8.258 -7.544 -9.978 1.00 86.38 83 SER A C 1
ATOM 626 O O . SER A 1 83 ? 7.613 -8.554 -10.253 1.00 86.38 83 SER A O 1
ATOM 628 N N . ILE A 1 84 ? 8.423 -6.530 -10.829 1.00 82.12 84 ILE A N 1
ATOM 629 C CA . ILE A 1 84 ? 7.866 -6.465 -12.190 1.00 82.12 84 ILE A CA 1
ATOM 630 C C . ILE A 1 84 ? 9.008 -6.400 -13.204 1.00 82.12 84 ILE A C 1
ATOM 632 O O . ILE A 1 84 ? 10.072 -5.852 -12.906 1.00 82.12 84 ILE A O 1
ATOM 636 N N . SER A 1 85 ? 8.759 -6.878 -14.428 1.00 77.06 85 SER A N 1
ATOM 637 C CA . SER A 1 85 ? 9.659 -6.714 -15.579 1.00 77.06 85 SER A CA 1
ATOM 638 C C . SER A 1 85 ? 11.065 -7.245 -15.279 1.00 77.06 85 SER A C 1
ATOM 640 O O . SER A 1 85 ? 12.044 -6.502 -15.315 1.00 77.06 85 SER A O 1
ATOM 642 N N . ASN A 1 86 ? 11.149 -8.531 -14.918 1.00 74.06 86 ASN A N 1
ATOM 643 C CA . ASN A 1 86 ? 12.398 -9.231 -14.586 1.00 74.06 86 ASN A CA 1
ATOM 644 C C . ASN A 1 86 ? 13.216 -8.545 -13.475 1.00 74.06 86 ASN A C 1
ATOM 646 O O . ASN A 1 86 ? 14.439 -8.457 -13.556 1.00 74.06 86 ASN A O 1
ATOM 650 N N . GLY A 1 87 ? 12.540 -8.023 -12.447 1.00 70.12 87 GLY A N 1
ATOM 651 C CA . GLY A 1 87 ? 13.201 -7.420 -11.288 1.00 70.12 87 GLY A CA 1
ATOM 652 C C . GLY A 1 87 ? 13.503 -5.925 -11.404 1.00 70.12 87 GLY A C 1
ATOM 653 O O . GLY A 1 87 ? 14.104 -5.382 -10.486 1.00 70.12 87 GLY A O 1
ATOM 654 N N . GLN A 1 88 ? 13.091 -5.254 -12.488 1.00 69.38 88 GLN A N 1
ATOM 655 C CA . GLN A 1 88 ? 13.347 -3.820 -12.721 1.00 69.38 88 GLN A CA 1
ATOM 656 C C . GLN A 1 88 ? 12.518 -2.873 -11.837 1.00 69.38 88 GLN A C 1
ATOM 658 O O . GLN A 1 88 ? 12.841 -1.688 -11.691 1.00 69.38 88 GLN A O 1
ATOM 663 N N . TYR A 1 89 ? 11.418 -3.362 -11.270 1.00 77.31 89 TYR A N 1
ATOM 664 C CA . TYR A 1 89 ? 10.557 -2.572 -10.397 1.00 77.31 89 TYR A CA 1
ATOM 665 C C . TYR A 1 89 ? 10.223 -3.375 -9.162 1.00 77.31 89 TYR A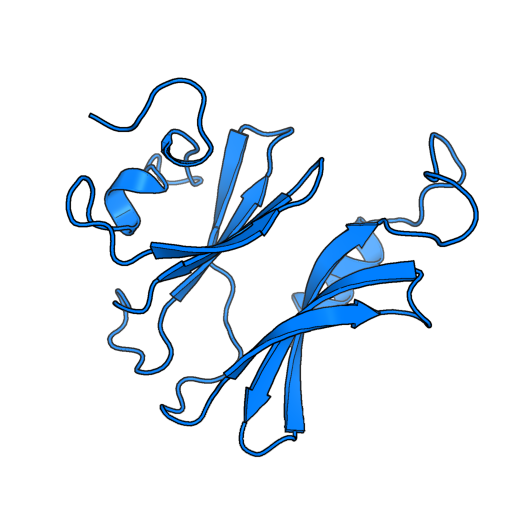 C 1
ATOM 667 O O . TYR A 1 89 ? 9.877 -4.547 -9.274 1.00 77.31 89 TYR A O 1
ATOM 675 N N . LEU A 1 90 ? 10.263 -2.725 -8.002 1.00 86.06 90 LEU A N 1
ATOM 676 C CA . LEU A 1 90 ? 9.668 -3.280 -6.796 1.00 86.06 90 LEU A CA 1
ATOM 677 C C . LEU A 1 90 ? 8.160 -3.119 -6.889 1.00 86.06 90 LEU A C 1
ATOM 679 O O . LEU A 1 90 ? 7.658 -2.032 -7.202 1.00 86.06 90 LEU A O 1
ATOM 683 N N . SER A 1 91 ? 7.452 -4.190 -6.569 1.00 89.94 91 SER A N 1
ATOM 684 C CA . SER A 1 91 ? 6.003 -4.192 -6.476 1.00 89.94 91 SER A CA 1
ATOM 685 C C . SER A 1 91 ? 5.519 -4.632 -5.107 1.00 89.94 91 SER A C 1
ATOM 687 O O . SER A 1 91 ? 6.249 -5.210 -4.298 1.00 89.94 91 SER A O 1
ATOM 689 N N . VAL A 1 92 ? 4.253 -4.334 -4.861 1.00 92.88 92 VAL A N 1
ATOM 690 C CA . VAL A 1 92 ? 3.428 -5.047 -3.902 1.00 92.88 92 VAL A CA 1
ATOM 691 C C . VAL A 1 92 ? 2.487 -5.936 -4.692 1.00 92.88 92 VAL A C 1
ATOM 693 O O . VAL A 1 92 ? 1.741 -5.453 -5.543 1.00 92.88 92 VAL A O 1
ATOM 696 N N . ASP A 1 93 ? 2.556 -7.226 -4.411 1.00 93.94 93 ASP A N 1
ATOM 697 C CA . ASP A 1 93 ? 1.760 -8.257 -5.053 1.00 93.94 93 ASP A CA 1
ATOM 698 C C . ASP A 1 93 ? 0.616 -8.641 -4.118 1.00 93.94 93 ASP A C 1
ATOM 700 O O . ASP A 1 93 ? 0.847 -8.919 -2.936 1.00 93.94 93 ASP A O 1
ATOM 704 N N . ILE A 1 94 ? -0.595 -8.684 -4.661 1.00 93.69 94 ILE A N 1
ATOM 705 C CA . ILE A 1 94 ? -1.796 -9.177 -3.991 1.00 93.69 94 ILE A CA 1
ATOM 706 C C . ILE A 1 94 ? -2.266 -10.419 -4.731 1.00 93.69 94 ILE A C 1
ATOM 708 O O . ILE A 1 94 ? -2.374 -10.398 -5.958 1.00 93.69 94 ILE A O 1
ATOM 712 N N . GLY A 1 95 ? -2.544 -11.496 -4.007 1.00 94.12 95 GLY A N 1
ATOM 713 C CA . GLY A 1 95 ? -3.007 -12.745 -4.604 1.00 94.12 95 GLY A CA 1
ATOM 714 C C . GLY A 1 95 ? -3.944 -13.534 -3.703 1.00 94.12 95 GLY A C 1
ATOM 715 O O . GLY A 1 95 ? -4.092 -13.213 -2.530 1.00 94.12 95 GLY A O 1
ATOM 716 N N . ILE A 1 96 ? -4.572 -14.566 -4.261 1.00 94.88 96 ILE A N 1
ATOM 717 C CA . ILE A 1 96 ? -5.473 -15.500 -3.569 1.00 94.88 96 ILE A CA 1
ATOM 718 C C . ILE A 1 96 ? -5.068 -16.907 -3.992 1.00 94.88 96 ILE A C 1
ATOM 720 O O . ILE A 1 96 ? -4.873 -17.145 -5.182 1.00 94.88 96 ILE A O 1
ATOM 724 N N . ASN A 1 97 ? -4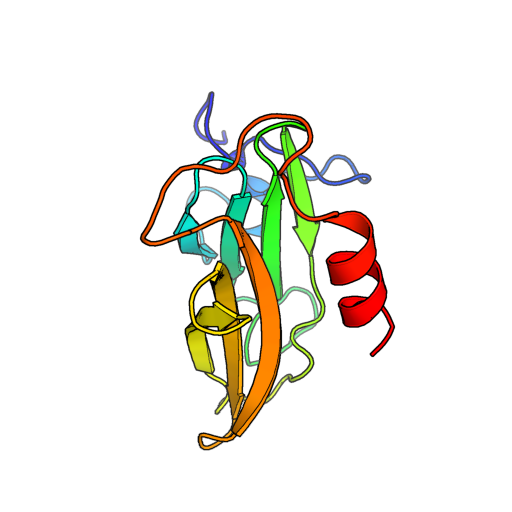.937 -17.843 -3.049 1.00 90.94 97 ASN A N 1
ATOM 725 C CA . ASN A 1 97 ? -4.644 -19.254 -3.351 1.00 90.94 97 ASN A CA 1
ATOM 726 C C . ASN A 1 97 ? -3.435 -19.451 -4.293 1.00 90.94 97 ASN A C 1
ATOM 728 O O . ASN A 1 97 ? -3.450 -20.287 -5.190 1.00 90.94 97 ASN A O 1
ATOM 732 N N . GLY A 1 98 ? -2.389 -18.635 -4.118 1.00 87.00 98 GLY A N 1
ATOM 733 C CA . GLY A 1 98 ? -1.174 -18.668 -4.943 1.00 87.00 98 GLY A CA 1
ATOM 734 C C . GLY A 1 98 ? -1.287 -18.004 -6.323 1.00 87.00 98 GLY A C 1
ATOM 735 O O . GLY A 1 98 ? -0.281 -17.909 -7.024 1.00 87.00 98 GLY A O 1
ATOM 736 N N . VAL A 1 99 ? -2.462 -17.499 -6.703 1.00 92.31 99 VAL A N 1
ATOM 737 C CA . VAL A 1 99 ? -2.688 -16.770 -7.958 1.00 92.31 99 VAL A CA 1
ATOM 738 C C . VAL A 1 99 ? -2.559 -15.269 -7.718 1.00 92.31 99 VAL A C 1
ATOM 740 O O . VAL A 1 99 ? -3.179 -14.718 -6.809 1.00 92.31 99 VAL A O 1
ATOM 743 N N . LEU A 1 100 ? -1.760 -14.592 -8.546 1.00 91.81 100 LEU A N 1
ATOM 744 C CA . LEU A 1 100 ? -1.623 -13.137 -8.518 1.00 91.81 100 LEU A CA 1
ATOM 745 C C . LEU A 1 100 ? -2.913 -12.479 -9.029 1.00 91.81 100 LEU A C 1
ATOM 747 O O . LEU A 1 100 ? -3.346 -12.752 -10.144 1.00 91.81 100 LEU A O 1
ATOM 751 N N . VAL A 1 101 ? -3.489 -11.591 -8.223 1.00 92.56 101 VAL A N 1
ATOM 752 C CA . VAL A 1 101 ? -4.700 -10.824 -8.547 1.00 92.56 101 VAL A CA 1
ATOM 753 C C . VAL A 1 101 ? -4.340 -9.424 -9.023 1.00 92.56 101 VAL A C 1
ATOM 755 O O . VAL A 1 101 ? -4.824 -8.976 -10.059 1.00 92.56 101 VAL A O 1
ATOM 758 N N . LYS A 1 102 ? -3.477 -8.720 -8.282 1.00 91.00 102 LYS A N 1
ATOM 759 C CA . LYS A 1 102 ? -3.114 -7.334 -8.593 1.00 91.00 102 LYS A CA 1
ATOM 760 C C 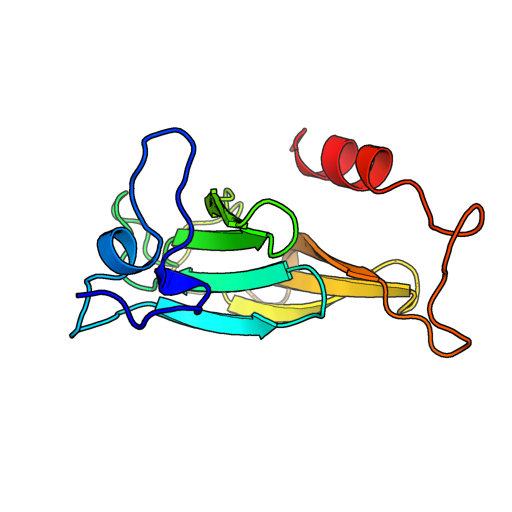. LYS A 1 102 ? -1.673 -7.051 -8.201 1.00 91.00 102 LYS A C 1
ATOM 762 O O . LYS A 1 102 ? -1.154 -7.607 -7.233 1.00 91.00 102 LYS A O 1
ATOM 767 N N . GLN A 1 103 ? -1.019 -6.183 -8.966 1.00 89.81 103 GLN A N 1
ATOM 768 C CA . GLN A 1 103 ? 0.375 -5.822 -8.747 1.00 89.81 103 GLN A CA 1
ATOM 769 C C . GLN A 1 103 ? 0.548 -4.307 -8.794 1.00 89.81 103 GLN A C 1
ATOM 771 O O . GLN A 1 103 ? 0.262 -3.658 -9.799 1.00 89.81 103 GLN A O 1
ATOM 776 N N . PHE A 1 104 ? 1.058 -3.742 -7.703 1.00 87.00 104 PHE A N 1
ATOM 777 C CA . PHE A 1 104 ? 1.262 -2.306 -7.557 1.00 87.00 104 PHE A CA 1
ATOM 778 C C . PHE A 1 104 ? 2.747 -1.994 -7.627 1.00 87.00 104 PHE A C 1
ATOM 780 O O . PHE A 1 104 ? 3.476 -2.346 -6.698 1.00 87.00 104 PHE A O 1
ATOM 787 N N . PRO A 1 105 ? 3.238 -1.319 -8.676 1.00 83.81 105 PRO A N 1
ATOM 788 C CA . PRO A 1 105 ? 4.598 -0.806 -8.656 1.00 83.81 105 PRO A CA 1
ATOM 789 C C . PRO A 1 105 ? 4.727 0.217 -7.519 1.00 83.81 105 PRO A C 1
ATOM 791 O O . PRO A 1 105 ? 3.871 1.084 -7.354 1.00 83.81 105 PRO A O 1
ATOM 794 N N . ILE A 1 106 ? 5.803 0.132 -6.739 1.00 83.00 106 ILE A N 1
ATOM 795 C CA . ILE A 1 106 ? 6.078 1.026 -5.595 1.00 83.00 106 ILE A CA 1
ATOM 796 C C . ILE A 1 106 ? 7.502 1.587 -5.616 1.00 83.00 106 ILE A C 1
ATOM 798 O O . ILE A 1 106 ? 7.958 2.253 -4.684 1.00 83.00 106 ILE A O 1
ATOM 802 N N . GLY A 1 107 ? 8.241 1.335 -6.687 1.00 69.44 107 GLY A N 1
ATOM 803 C CA . GLY A 1 107 ? 9.576 1.873 -6.844 1.00 69.44 107 GLY A CA 1
ATOM 804 C C . GLY A 1 107 ? 10.297 1.261 -8.023 1.00 69.44 107 GLY A C 1
ATOM 805 O O . GLY A 1 107 ? 9.996 0.158 -8.467 1.00 69.44 107 GLY A O 1
ATOM 806 N N . TYR A 1 108 ? 11.273 2.008 -8.514 1.00 62.59 108 TYR A N 1
ATOM 807 C CA . TYR A 1 108 ? 12.254 1.484 -9.440 1.00 62.59 108 TYR A CA 1
ATOM 808 C C . TYR A 1 108 ? 13.353 0.771 -8.644 1.00 62.59 108 TYR A C 1
ATOM 810 O O . TYR A 1 108 ? 13.840 1.329 -7.659 1.00 62.59 108 TYR A O 1
ATOM 818 N N . TRP A 1 109 ? 13.747 -0.426 -9.064 1.00 47.84 109 TRP A N 1
ATOM 819 C CA . TRP A 1 109 ? 14.917 -1.128 -8.542 1.00 47.84 109 TRP A CA 1
ATOM 820 C C . TRP A 1 109 ? 15.593 -1.807 -9.720 1.00 47.84 109 TRP A C 1
ATOM 822 O O . TRP A 1 109 ? 15.023 -2.720 -10.290 1.00 47.84 109 TRP A O 1
ATOM 832 N N . SER A 1 110 ? 16.791 -1.380 -10.115 1.00 45.53 110 SER A N 1
ATOM 833 C CA . SER A 1 110 ? 17.586 -2.193 -11.037 1.00 45.53 110 SER A CA 1
ATOM 834 C C . SER A 1 110 ? 18.808 -2.729 -10.324 1.00 45.53 110 SER A C 1
ATOM 836 O O . SER A 1 110 ? 19.457 -2.018 -9.557 1.00 45.53 110 SER A O 1
ATOM 838 N N . MET A 1 111 ? 19.153 -3.965 -10.669 1.00 40.53 111 MET A N 1
ATOM 839 C CA . MET A 1 111 ? 20.389 -4.632 -10.277 1.00 40.53 111 MET A CA 1
ATOM 840 C C . MET A 1 111 ? 21.650 -3.946 -10.848 1.00 40.53 111 MET A C 1
ATOM 842 O O . MET A 1 111 ? 22.756 -4.337 -10.501 1.00 40.53 111 MET A O 1
ATOM 846 N N . GLN A 1 112 ? 21.515 -2.931 -11.718 1.00 41.31 112 GLN A N 1
ATOM 847 C CA . GLN A 1 112 ? 22.639 -2.360 -12.471 1.00 41.31 112 GLN A CA 1
ATOM 848 C C . GLN A 1 112 ? 22.878 -0.853 -12.308 1.00 41.31 112 GLN A C 1
ATOM 850 O O . GLN A 1 112 ? 23.931 -0.403 -12.751 1.00 41.31 112 GLN A O 1
ATOM 855 N N . LYS A 1 113 ? 21.966 -0.077 -11.699 1.00 42.91 113 LYS A N 1
ATOM 856 C CA . LYS A 1 113 ? 22.113 1.348 -11.296 1.00 42.91 113 LYS A CA 1
ATOM 857 C C . LYS A 1 113 ? 20.751 1.939 -10.909 1.00 42.91 113 LYS A C 1
ATOM 859 O O . LYS A 1 113 ? 19.724 1.514 -11.436 1.00 42.91 113 LYS A O 1
ATOM 864 N N . GLU A 1 114 ? 20.719 2.951 -10.042 1.00 42.62 114 GLU A N 1
ATOM 865 C CA . GLU A 1 114 ? 19.562 3.853 -9.937 1.00 42.62 114 GLU A CA 1
ATOM 866 C C . GLU A 1 114 ? 19.405 4.592 -11.278 1.00 42.62 114 GLU A C 1
ATOM 868 O O . GLU A 1 114 ? 20.302 5.317 -11.707 1.00 42.62 114 GLU A O 1
ATOM 873 N N . PHE A 1 115 ? 18.281 4.408 -11.974 1.00 46.53 115 PHE A N 1
ATOM 874 C CA . PHE A 1 115 ? 18.026 5.136 -13.217 1.00 46.53 115 PHE A CA 1
ATOM 875 C C . PHE A 1 115 ? 17.611 6.572 -12.860 1.00 46.53 115 PHE A C 1
ATOM 877 O O . PHE A 1 115 ? 16.481 6.824 -12.437 1.00 46.53 115 PHE A O 1
ATOM 884 N N . SER A 1 116 ? 18.543 7.516 -13.008 1.00 48.88 116 SER A N 1
ATOM 885 C CA . SER A 1 116 ? 18.321 8.958 -12.869 1.00 48.88 116 SER A CA 1
ATOM 886 C C . SER A 1 116 ? 18.151 9.638 -14.239 1.00 48.88 116 SER A C 1
ATOM 888 O O . SER A 1 116 ? 18.618 9.152 -15.273 1.00 48.88 116 SER A O 1
ATOM 890 N N . GLY A 1 117 ? 17.433 10.765 -14.269 1.00 58.25 117 GLY A N 1
ATOM 891 C CA . GLY A 1 117 ? 17.255 11.586 -15.473 1.00 58.25 117 GLY A CA 1
ATOM 892 C C . GLY A 1 117 ? 16.449 10.921 -16.600 1.00 58.25 117 GLY A C 1
ATOM 893 O O . GLY A 1 117 ? 15.494 10.185 -16.357 1.00 58.25 117 GLY A O 1
ATOM 894 N N . LYS A 1 118 ? 16.840 11.184 -17.856 1.00 54.09 118 LYS A N 1
ATOM 895 C CA . LYS A 1 118 ? 16.134 10.765 -19.089 1.00 54.09 118 LYS A CA 1
ATOM 896 C C . LYS A 1 118 ? 16.055 9.246 -19.311 1.00 54.09 118 LYS A C 1
ATOM 898 O O . LYS A 1 118 ? 15.349 8.805 -20.209 1.00 54.09 118 LYS A O 1
ATOM 903 N N . ARG A 1 119 ? 16.778 8.447 -18.520 1.00 54.28 119 ARG A N 1
ATOM 904 C CA . ARG A 1 119 ? 16.736 6.976 -18.580 1.00 54.28 119 ARG A CA 1
ATOM 905 C C . ARG A 1 119 ? 15.618 6.380 -17.724 1.00 54.28 119 ARG A C 1
ATOM 907 O O . ARG A 1 119 ? 15.356 5.189 -17.833 1.00 54.28 119 ARG A O 1
ATOM 914 N N . ARG A 1 120 ? 14.960 7.179 -16.876 1.00 53.94 120 ARG A N 1
ATOM 915 C CA . ARG A 1 120 ? 13.868 6.716 -16.016 1.00 53.94 120 ARG A CA 1
ATOM 916 C C . ARG A 1 120 ? 12.686 6.258 -16.885 1.00 53.94 120 ARG A C 1
ATOM 918 O O . ARG A 1 120 ? 12.156 7.067 -17.647 1.00 53.94 120 ARG A O 1
ATOM 925 N N . PRO A 1 121 ? 12.242 4.997 -16.769 1.00 55.59 121 PRO A N 1
ATOM 926 C CA . PRO A 1 121 ? 11.040 4.541 -17.451 1.00 55.59 121 PRO A CA 1
ATOM 927 C C . PRO A 1 121 ? 9.831 5.386 -17.041 1.00 55.59 121 PRO A C 1
ATOM 929 O O . PRO A 1 121 ? 9.704 5.790 -15.880 1.00 55.59 121 PRO A O 1
ATOM 932 N N . SER A 1 122 ? 8.951 5.678 -18.001 1.00 58.00 122 SER A N 1
ATOM 933 C CA . SER A 1 122 ? 7.775 6.517 -17.770 1.00 58.00 122 SER A CA 1
ATOM 934 C C . SER A 1 122 ? 6.811 5.836 -16.793 1.00 58.00 122 SER A C 1
ATOM 936 O O . SER A 1 122 ? 6.121 4.876 -17.128 1.00 58.00 122 SER A O 1
ATOM 938 N N . TRP A 1 123 ? 6.765 6.367 -15.570 1.00 51.44 123 TRP A N 1
ATOM 939 C CA . TRP A 1 123 ? 5.855 5.948 -14.501 1.00 51.44 123 TRP A CA 1
ATOM 940 C C . TRP A 1 123 ? 4.376 6.120 -14.877 1.00 51.44 123 TRP A C 1
ATOM 942 O O . TRP A 1 123 ? 3.534 5.365 -14.393 1.00 51.44 123 TRP A O 1
ATOM 952 N N . SER A 1 124 ? 4.064 7.094 -15.739 1.00 57.69 124 SER A N 1
ATOM 953 C CA . SER A 1 124 ? 2.713 7.371 -16.238 1.00 57.69 124 SER A CA 1
ATOM 954 C C . SER A 1 124 ? 2.136 6.157 -16.961 1.00 57.69 124 SER A C 1
ATOM 956 O O . SER A 1 124 ? 1.059 5.697 -16.602 1.00 57.69 124 SER A O 1
ATOM 958 N N . LYS A 1 125 ? 2.916 5.548 -17.862 1.00 58.75 125 LYS A N 1
ATOM 959 C CA . LYS A 1 125 ? 2.473 4.390 -18.655 1.00 58.75 125 LYS A CA 1
ATOM 960 C C . LYS A 1 125 ? 2.176 3.150 -17.806 1.00 58.75 125 LYS A C 1
ATOM 962 O O . LYS A 1 125 ? 1.292 2.368 -18.137 1.00 58.75 125 LYS A O 1
ATOM 967 N N . VAL A 1 126 ? 2.905 2.960 -16.703 1.00 59.88 126 VAL A N 1
ATOM 968 C CA . VAL A 1 126 ? 2.690 1.814 -15.798 1.00 59.88 126 VAL A CA 1
ATOM 969 C C . VAL A 1 126 ? 1.502 2.059 -14.858 1.00 59.88 126 VAL A C 1
ATOM 971 O O . VAL A 1 126 ? 0.767 1.122 -14.552 1.00 59.88 126 VAL A O 1
ATOM 974 N N . LYS A 1 127 ? 1.282 3.307 -14.414 1.00 52.81 127 LYS A N 1
ATOM 975 C CA . LYS A 1 127 ? 0.095 3.676 -13.623 1.00 52.81 127 LYS A CA 1
ATOM 976 C C . LYS A 1 127 ? -1.185 3.577 -14.445 1.00 52.81 127 LYS A C 1
ATOM 978 O O . LYS A 1 127 ? -2.130 2.975 -13.957 1.00 52.81 127 LYS A O 1
ATOM 983 N N . GLU A 1 128 ? -1.194 4.097 -15.672 1.00 57.03 128 GLU A N 1
ATOM 984 C CA . GLU A 1 128 ? -2.355 4.028 -16.575 1.00 57.03 128 GLU A CA 1
ATOM 985 C C . GLU A 1 128 ? -2.792 2.581 -16.814 1.00 57.03 128 GLU A C 1
ATOM 987 O O . GLU A 1 128 ? -3.965 2.257 -16.652 1.00 57.03 128 GLU A O 1
ATOM 992 N N . LYS A 1 129 ? -1.837 1.683 -17.080 1.00 53.69 129 LYS A N 1
ATOM 993 C CA . LYS A 1 129 ? -2.130 0.265 -17.315 1.00 53.69 129 LYS A CA 1
ATOM 994 C C . LYS A 1 129 ? -2.734 -0.452 -16.096 1.00 53.69 129 LYS A C 1
ATOM 996 O O . LYS A 1 129 ? -3.547 -1.349 -16.272 1.00 53.69 129 LYS A O 1
ATOM 1001 N N . ASN A 1 130 ? -2.356 -0.065 -14.875 1.00 47.62 130 ASN A N 1
ATOM 1002 C CA . ASN A 1 130 ? -2.841 -0.689 -13.633 1.00 47.62 130 ASN A CA 1
ATOM 1003 C C . ASN A 1 130 ? -4.025 0.050 -12.979 1.00 47.62 130 ASN A C 1
ATOM 1005 O O . ASN A 1 130 ? -4.548 -0.420 -11.973 1.00 47.62 130 ASN A O 1
ATOM 1009 N N . GLN A 1 131 ? -4.432 1.206 -13.511 1.00 47.66 131 GLN A N 1
ATOM 1010 C CA . GLN A 1 131 ? -5.638 1.930 -13.088 1.00 47.66 131 GLN A CA 1
ATOM 1011 C C . GLN A 1 131 ? -6.876 1.566 -13.921 1.00 47.66 131 GLN A C 1
ATOM 1013 O O . GLN A 1 131 ? -7.979 1.921 -13.521 1.00 47.66 131 GLN A O 1
ATOM 1018 N N . GLN A 1 132 ? -6.710 0.877 -15.057 1.00 40.38 132 GLN A N 1
ATOM 1019 C CA . GLN A 1 132 ? -7.797 0.519 -15.982 1.00 40.38 132 GLN A CA 1
ATOM 1020 C C . GLN A 1 132 ? -8.413 -0.878 -15.763 1.00 40.38 132 GLN A C 1
ATOM 1022 O O . GLN A 1 132 ? -9.234 -1.291 -16.576 1.00 40.38 132 GLN A O 1
ATOM 1027 N N . HIS A 1 133 ? -8.056 -1.598 -14.694 1.00 39.00 133 HIS A N 1
ATOM 1028 C CA . HIS A 1 133 ? -8.592 -2.934 -14.396 1.00 39.00 133 HIS A CA 1
ATOM 1029 C C . HIS A 1 133 ? -9.030 -3.078 -12.937 1.00 39.00 133 HIS A C 1
ATOM 1031 O O . HIS A 1 133 ? -8.250 -2.696 -12.024 1.00 39.00 133 HIS A O 1
#